Protein AF-A0A7K8EZR7-F1 (afdb_monomer_lite)

InterPro domains:
  IPR021018 Mediator complex, subunit Med29, metazoa [PF11568] (20-148)
  IPR021018 Mediator complex, subunit Med29, metazoa [PTHR28314] (5-149)

Radius of gyration: 29.27 Å; chains: 1; bounding box: 89×39×70 Å

Structure (mmCIF, N/CA/C/O backbone):
data_AF-A0A7K8EZR7-F1
#
_entry.id   AF-A0A7K8EZR7-F1
#
loop_
_atom_site.group_PDB
_atom_site.id
_atom_site.type_symbol
_atom_site.label_atom_id
_atom_site.label_alt_id
_atom_site.label_comp_id
_atom_site.label_asym_id
_atom_site.label_entity_id
_atom_site.label_seq_id
_atom_site.pdbx_PDB_ins_code
_atom_site.Cartn_x
_atom_site.Cartn_y
_atom_site.Cartn_z
_atom_site.occupancy
_atom_site.B_iso_or_equiv
_atom_site.auth_seq_id
_atom_site.auth_comp_id
_atom_site.auth_asym_id
_atom_site.auth_atom_id
_atom_site.pdbx_PDB_model_num
ATOM 1 N N . PRO A 1 1 ? 60.932 1.602 -8.109 1.00 48.06 1 PRO A N 1
ATOM 2 C CA . PRO A 1 1 ? 59.664 2.266 -7.728 1.00 48.06 1 PRO A CA 1
ATOM 3 C C . PRO A 1 1 ? 59.152 3.190 -8.845 1.00 48.06 1 PRO A C 1
ATOM 5 O O . PRO A 1 1 ? 59.898 4.035 -9.332 1.00 48.06 1 PRO A O 1
ATOM 8 N N . PRO A 1 2 ? 57.909 2.987 -9.289 1.00 40.62 2 PRO A N 1
ATOM 9 C CA . PRO A 1 2 ? 57.004 4.124 -9.449 1.00 40.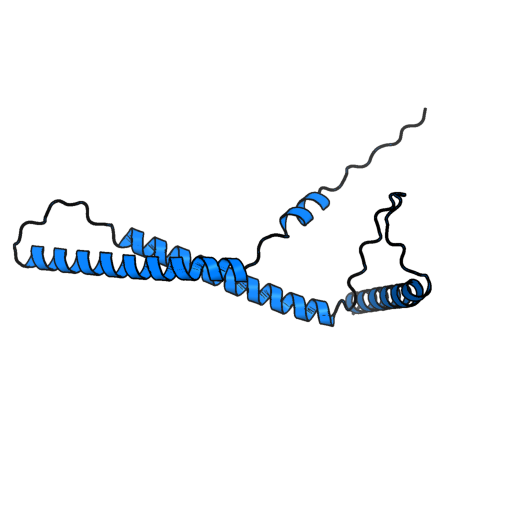62 2 PRO A CA 1
ATOM 10 C C . PRO A 1 2 ? 55.625 3.830 -8.839 1.00 40.62 2 PRO A C 1
ATOM 12 O O . PRO A 1 2 ? 55.168 2.689 -8.803 1.00 40.62 2 PRO A O 1
ATOM 15 N N . GLY A 1 3 ? 54.996 4.872 -8.298 1.00 40.47 3 GLY A N 1
ATOM 16 C CA . GLY A 1 3 ? 53.698 4.799 -7.639 1.00 40.47 3 GLY A CA 1
ATOM 17 C C . GLY A 1 3 ? 52.542 4.718 -8.632 1.00 40.47 3 GLY A C 1
ATOM 18 O O . GLY A 1 3 ? 52.493 5.471 -9.601 1.00 40.47 3 GLY A O 1
ATOM 19 N N . ALA A 1 4 ? 51.594 3.829 -8.345 1.00 41.22 4 ALA A N 1
ATOM 20 C CA . ALA A 1 4 ? 50.260 3.842 -8.923 1.00 41.22 4 ALA A CA 1
ATOM 21 C C . ALA A 1 4 ? 49.316 4.487 -7.901 1.00 41.22 4 ALA A C 1
ATOM 23 O O . ALA A 1 4 ? 49.011 3.899 -6.864 1.00 41.22 4 ALA A O 1
ATOM 24 N N . ALA A 1 5 ? 48.892 5.719 -8.176 1.00 37.50 5 ALA A N 1
ATOM 25 C CA . ALA A 1 5 ? 47.809 6.356 -7.444 1.00 37.50 5 ALA A CA 1
ATOM 26 C C . ALA A 1 5 ? 46.501 5.630 -7.797 1.00 37.50 5 ALA A C 1
ATOM 28 O O . ALA A 1 5 ? 45.999 5.742 -8.914 1.00 37.50 5 ALA A O 1
ATOM 29 N N . GLN A 1 6 ? 45.975 4.853 -6.849 1.00 39.09 6 GLN A N 1
ATOM 30 C CA . GLN A 1 6 ? 44.608 4.344 -6.888 1.00 39.09 6 GLN A CA 1
ATOM 31 C C . GLN A 1 6 ? 43.656 5.544 -6.797 1.00 39.09 6 GLN A C 1
ATOM 33 O O . GLN A 1 6 ? 43.573 6.203 -5.762 1.00 39.09 6 GLN A O 1
ATOM 38 N N . GLY A 1 7 ? 42.974 5.858 -7.899 1.00 36.34 7 GLY A N 1
ATOM 39 C CA . GLY A 1 7 ? 41.853 6.795 -7.885 1.00 36.34 7 GLY A CA 1
ATOM 40 C C . GLY A 1 7 ? 40.699 6.244 -7.033 1.00 36.34 7 GLY A C 1
ATOM 41 O O . GLY A 1 7 ? 40.551 5.023 -6.928 1.00 36.34 7 GLY A O 1
ATOM 42 N N . PRO A 1 8 ? 39.887 7.108 -6.402 1.00 39.94 8 PRO A N 1
ATOM 43 C CA . PRO A 1 8 ? 38.807 6.670 -5.529 1.00 39.94 8 PRO A CA 1
ATOM 44 C C . PRO A 1 8 ? 37.735 5.921 -6.331 1.00 39.94 8 PRO A C 1
ATOM 46 O O . PRO A 1 8 ? 37.244 6.408 -7.349 1.00 39.94 8 PRO A O 1
ATOM 49 N N . ALA A 1 9 ? 37.365 4.728 -5.859 1.00 40.38 9 ALA A N 1
ATOM 50 C CA . ALA A 1 9 ? 36.223 3.984 -6.371 1.00 40.38 9 ALA A CA 1
ATOM 51 C C . ALA A 1 9 ? 34.940 4.793 -6.116 1.00 40.38 9 ALA A C 1
ATOM 53 O O . ALA A 1 9 ? 34.632 5.132 -4.972 1.00 40.38 9 ALA A O 1
ATOM 54 N N . LEU A 1 10 ? 34.202 5.129 -7.178 1.00 38.25 10 LEU A N 1
ATOM 55 C CA . LEU A 1 10 ? 32.901 5.781 -7.047 1.00 38.25 10 LEU A CA 1
ATOM 56 C C . LEU A 1 10 ? 31.918 4.869 -6.276 1.00 38.25 10 LEU A C 1
ATOM 58 O O . LEU A 1 10 ? 31.822 3.682 -6.590 1.00 38.25 10 LEU A O 1
ATOM 62 N N . PRO A 1 11 ? 31.105 5.412 -5.349 1.00 43.44 11 PRO A N 1
ATOM 63 C CA . PRO A 1 11 ? 30.123 4.653 -4.565 1.00 43.44 11 PRO A CA 1
ATOM 64 C C . PRO A 1 11 ? 28.883 4.198 -5.364 1.00 43.44 11 PRO A C 1
ATOM 66 O O . PRO A 1 11 ? 27.964 3.609 -4.797 1.00 43.44 11 PRO A O 1
ATOM 69 N N . ALA A 1 12 ? 28.841 4.421 -6.684 1.00 42.94 12 ALA A N 1
ATOM 70 C CA . ALA A 1 12 ? 27.683 4.122 -7.533 1.00 42.94 12 ALA A CA 1
ATOM 71 C C . ALA A 1 12 ? 27.311 2.625 -7.582 1.00 42.94 12 ALA A C 1
ATOM 73 O O . ALA A 1 12 ? 26.176 2.277 -7.897 1.00 42.94 12 ALA A O 1
ATOM 74 N N . GLN A 1 13 ? 28.242 1.732 -7.241 1.00 42.09 13 GLN A N 1
ATOM 75 C CA . GLN A 1 13 ? 28.021 0.287 -7.310 1.00 42.09 13 GLN A CA 1
ATOM 76 C C . GLN A 1 13 ? 27.288 -0.289 -6.087 1.00 42.09 13 GLN A C 1
ATOM 78 O O . GLN A 1 13 ? 26.708 -1.366 -6.188 1.00 42.09 13 GLN A O 1
ATOM 83 N N . ALA A 1 14 ? 27.245 0.438 -4.963 1.00 38.59 14 ALA A N 1
ATOM 84 C CA . ALA A 1 14 ? 26.489 0.021 -3.779 1.00 38.59 14 ALA A CA 1
ATOM 85 C C . ALA A 1 14 ? 24.985 0.344 -3.891 1.00 38.59 14 ALA A C 1
ATOM 87 O O . ALA A 1 14 ? 24.161 -0.387 -3.350 1.00 38.59 14 ALA A O 1
ATOM 88 N N . ALA A 1 15 ? 24.614 1.391 -4.638 1.00 40.56 15 ALA A N 1
ATOM 89 C CA . ALA A 1 15 ? 23.215 1.801 -4.795 1.00 40.56 15 ALA A CA 1
ATOM 90 C C . ALA A 1 15 ? 22.404 0.866 -5.714 1.00 40.56 15 ALA A C 1
ATOM 92 O O . ALA A 1 15 ? 21.207 0.687 -5.512 1.00 40.56 15 ALA A O 1
ATOM 93 N N . ALA A 1 16 ? 23.047 0.220 -6.694 1.00 44.22 16 ALA A N 1
ATOM 94 C CA . ALA A 1 16 ? 22.358 -0.670 -7.631 1.00 44.22 16 ALA A CA 1
ATOM 95 C C . ALA A 1 16 ? 21.918 -2.006 -6.996 1.00 44.22 16 ALA A C 1
ATOM 97 O O . ALA A 1 16 ? 20.945 -2.602 -7.445 1.00 44.22 16 ALA A O 1
ATOM 98 N N . ALA A 1 17 ? 22.594 -2.464 -5.935 1.00 42.06 17 ALA A N 1
ATOM 99 C CA . ALA A 1 17 ? 22.289 -3.741 -5.282 1.00 42.06 17 ALA A CA 1
ATOM 100 C C . ALA A 1 17 ? 21.087 -3.677 -4.318 1.00 42.06 17 ALA A C 1
ATOM 102 O O . ALA A 1 17 ? 20.502 -4.708 -4.006 1.00 42.06 17 ALA A O 1
ATOM 103 N N . GLN A 1 18 ? 20.692 -2.483 -3.858 1.00 41.41 18 GLN A N 1
ATOM 104 C CA . GLN A 1 18 ? 19.521 -2.300 -2.986 1.00 41.41 18 GLN A CA 1
ATOM 105 C C . GLN A 1 18 ? 18.201 -2.110 -3.750 1.00 41.41 18 GLN A C 1
ATOM 107 O O . GLN A 1 18 ? 17.136 -2.192 -3.145 1.00 41.41 18 GLN A O 1
ATOM 112 N N . ALA A 1 19 ? 18.246 -1.883 -5.065 1.00 48.59 19 ALA A N 1
ATOM 113 C CA . ALA A 1 19 ? 17.063 -1.584 -5.871 1.00 48.59 19 ALA A CA 1
ATOM 114 C C . ALA A 1 19 ? 16.289 -2.828 -6.360 1.00 48.59 19 ALA A C 1
ATOM 116 O O . ALA A 1 19 ? 15.306 -2.675 -7.078 1.00 48.59 19 ALA A O 1
ATOM 117 N N . GLN A 1 20 ? 16.714 -4.050 -6.010 1.00 48.59 20 GLN A N 1
ATOM 118 C CA . GLN A 1 20 ? 16.240 -5.275 -6.672 1.00 48.59 20 GLN A CA 1
ATOM 119 C C . GLN A 1 20 ? 15.199 -6.133 -5.928 1.00 48.59 20 GLN A C 1
ATOM 121 O O . GLN A 1 20 ? 14.859 -7.190 -6.445 1.00 48.59 20 GLN A O 1
ATOM 126 N N . ASP A 1 21 ? 14.628 -5.703 -4.796 1.00 62.69 21 ASP A N 1
ATOM 127 C CA . ASP A 1 21 ? 13.705 -6.573 -4.026 1.00 62.69 21 ASP A CA 1
ATOM 128 C C . ASP A 1 21 ? 12.365 -5.932 -3.613 1.00 62.69 21 ASP A C 1
ATOM 130 O O . ASP A 1 21 ? 11.591 -6.510 -2.853 1.00 62.69 21 ASP A O 1
ATOM 134 N N . PHE A 1 22 ? 12.049 -4.724 -4.092 1.00 79.88 22 PHE A N 1
ATOM 135 C CA . PHE A 1 22 ? 10.749 -4.109 -3.809 1.00 79.88 22 PHE A CA 1
ATOM 136 C C . PHE A 1 22 ? 9.792 -4.286 -4.991 1.00 79.88 22 PHE A C 1
ATOM 138 O O . PHE A 1 22 ? 9.790 -3.476 -5.914 1.00 79.88 22 PHE A O 1
ATOM 145 N N . ASP A 1 23 ? 8.960 -5.331 -4.951 1.00 91.44 23 ASP A N 1
ATOM 146 C CA . ASP A 1 23 ? 7.825 -5.477 -5.870 1.00 91.44 23 ASP A CA 1
ATOM 147 C C . ASP A 1 23 ? 6.571 -4.790 -5.281 1.00 91.44 23 ASP A C 1
ATOM 149 O O . ASP A 1 23 ? 5.947 -5.322 -4.347 1.00 91.44 23 ASP A O 1
ATOM 153 N N . PRO A 1 24 ? 6.156 -3.622 -5.815 1.00 92.88 24 PRO A N 1
ATOM 154 C CA . PRO A 1 24 ? 4.983 -2.907 -5.320 1.00 92.88 24 PRO A CA 1
ATOM 155 C C . PRO A 1 24 ? 3.681 -3.710 -5.466 1.00 92.88 24 PRO A C 1
ATOM 157 O O . PRO A 1 24 ? 2.775 -3.563 -4.641 1.00 92.88 24 PRO A O 1
ATOM 160 N N . VAL A 1 25 ? 3.573 -4.596 -6.464 1.00 95.25 25 VAL A N 1
ATOM 161 C CA . VAL A 1 25 ? 2.372 -5.418 -6.683 1.00 95.25 25 VAL A CA 1
ATOM 162 C C . VAL A 1 25 ? 2.273 -6.507 -5.620 1.00 95.25 25 VAL A C 1
ATOM 164 O O . VAL A 1 25 ? 1.201 -6.719 -5.040 1.00 95.25 25 VAL A O 1
ATOM 167 N N . GLN A 1 26 ? 3.382 -7.183 -5.316 1.00 95.31 26 GLN A N 1
ATOM 168 C CA . GLN A 1 26 ? 3.437 -8.151 -4.220 1.00 95.31 26 GLN A CA 1
ATOM 169 C C . GLN A 1 26 ? 3.149 -7.478 -2.871 1.00 95.31 26 GLN A C 1
ATOM 171 O O . GLN A 1 26 ? 2.355 -8.001 -2.080 1.00 95.31 26 GLN A O 1
ATOM 176 N N . ARG A 1 27 ? 3.736 -6.299 -2.627 1.00 95.62 27 ARG A N 1
ATOM 177 C CA . ARG A 1 27 ? 3.501 -5.498 -1.418 1.00 95.62 27 ARG A CA 1
ATOM 178 C C . ARG A 1 27 ? 2.018 -5.156 -1.253 1.00 95.62 27 ARG A C 1
ATOM 180 O O . ARG A 1 27 ? 1.454 -5.414 -0.192 1.00 95.62 27 ARG A O 1
ATOM 187 N N . PHE A 1 28 ? 1.367 -4.665 -2.309 1.00 96.75 28 PHE A N 1
ATOM 188 C CA . PHE A 1 28 ? -0.071 -4.377 -2.323 1.00 96.75 28 PHE A CA 1
ATOM 189 C C . PHE A 1 28 ? -0.917 -5.608 -1.958 1.00 96.75 28 PHE A C 1
ATOM 191 O O . PHE A 1 28 ? -1.798 -5.531 -1.099 1.00 96.75 28 PHE A O 1
ATOM 198 N N . ARG A 1 29 ? -0.618 -6.773 -2.553 1.00 96.31 29 ARG A N 1
ATOM 199 C CA . ARG A 1 29 ? -1.338 -8.029 -2.266 1.00 96.31 29 ARG A CA 1
ATOM 200 C C . ARG A 1 29 ? -1.226 -8.455 -0.802 1.00 96.31 29 ARG A C 1
ATOM 202 O O . ARG A 1 29 ? -2.194 -8.979 -0.257 1.00 96.31 29 ARG A O 1
ATOM 209 N N . LEU A 1 30 ? -0.078 -8.219 -0.166 1.00 96.50 30 LEU A N 1
ATOM 210 C CA . LEU A 1 30 ? 0.140 -8.524 1.252 1.00 96.50 30 LEU A CA 1
ATOM 211 C C . LEU A 1 30 ? -0.613 -7.568 2.192 1.00 96.50 30 LEU A C 1
ATOM 213 O O . LEU A 1 30 ? -0.994 -7.961 3.297 1.00 96.50 30 LEU A O 1
ATOM 217 N N . LEU A 1 31 ? -0.820 -6.318 1.774 1.00 97.06 31 LEU A N 1
ATOM 218 C CA . LEU A 1 31 ? -1.506 -5.304 2.578 1.00 97.06 31 LEU A CA 1
ATOM 219 C C . LEU A 1 31 ? -3.036 -5.404 2.484 1.00 97.06 31 LEU A C 1
ATOM 221 O O . LEU A 1 31 ? -3.726 -5.021 3.425 1.00 97.06 31 LEU A O 1
ATOM 225 N N . LEU A 1 32 ? -3.585 -5.973 1.404 1.00 96.44 32 LEU A N 1
ATOM 226 C CA . LEU A 1 32 ? -5.036 -6.116 1.207 1.00 96.44 32 LEU A CA 1
ATOM 227 C C . LEU A 1 32 ? -5.769 -6.808 2.378 1.00 96.44 32 LEU A C 1
ATOM 229 O O . LEU A 1 32 ? -6.791 -6.288 2.835 1.00 96.44 32 LEU A O 1
ATOM 233 N N . PRO A 1 33 ? -5.285 -7.957 2.899 1.00 98.00 33 PRO A N 1
ATOM 234 C CA . PRO A 1 33 ? -5.904 -8.602 4.054 1.00 98.00 33 PRO A CA 1
ATOM 235 C C . PRO A 1 33 ? -5.851 -7.733 5.315 1.00 98.00 33 PRO A C 1
ATOM 237 O O . PRO A 1 33 ? -6.843 -7.666 6.038 1.00 98.00 33 PRO A O 1
ATOM 240 N N . GLN A 1 34 ? -4.733 -7.032 5.539 1.00 97.81 34 GLN A N 1
ATOM 241 C CA . GLN A 1 34 ? -4.537 -6.150 6.695 1.00 97.81 34 GLN A CA 1
ATOM 242 C C . GLN A 1 34 ? -5.485 -4.952 6.646 1.00 97.81 34 GLN A C 1
ATOM 244 O O . GLN A 1 34 ? -6.089 -4.609 7.657 1.00 97.81 34 GLN A O 1
ATOM 249 N N . LEU A 1 35 ? -5.696 -4.364 5.464 1.00 98.38 35 LEU A N 1
ATOM 250 C CA . LEU A 1 35 ? -6.672 -3.291 5.275 1.00 98.38 35 LEU A CA 1
ATOM 251 C C . LEU A 1 35 ? -8.089 -3.753 5.633 1.00 98.38 35 LEU A C 1
ATOM 253 O O . LEU A 1 35 ? -8.818 -3.051 6.333 1.00 98.38 35 LEU A O 1
ATOM 257 N N . LYS A 1 36 ? -8.475 -4.955 5.185 1.00 98.06 36 LYS A N 1
ATOM 258 C CA . LYS A 1 36 ? -9.790 -5.533 5.495 1.00 98.06 36 LYS A CA 1
ATOM 259 C C . LYS A 1 36 ? -9.970 -5.748 7.002 1.00 98.06 36 LYS A C 1
ATOM 261 O O . LYS A 1 36 ? -11.039 -5.465 7.538 1.00 98.06 36 LYS A O 1
ATOM 266 N N . GLU A 1 37 ? -8.942 -6.260 7.672 1.00 98.19 37 GLU A N 1
ATOM 267 C CA . GLU A 1 37 ? -8.951 -6.488 9.121 1.00 98.19 37 GLU A CA 1
ATOM 268 C C . GLU A 1 37 ? -8.985 -5.175 9.913 1.00 98.19 37 GLU A C 1
ATOM 270 O O . GLU A 1 37 ? -9.774 -5.037 10.851 1.00 98.19 37 GLU A O 1
ATOM 275 N N . SER A 1 38 ? -8.201 -4.182 9.490 1.00 98.12 38 SER A N 1
ATOM 276 C CA . SER A 1 38 ? -8.197 -2.840 10.073 1.00 98.12 38 SER A CA 1
ATOM 277 C C . SER A 1 38 ? -9.569 -2.174 9.948 1.00 98.12 38 SER A C 1
ATOM 279 O O . SER A 1 38 ? -10.116 -1.704 10.944 1.00 98.12 38 SER A O 1
ATOM 281 N N . LEU A 1 39 ? -10.215 -2.254 8.776 1.00 98.38 39 LEU A N 1
ATOM 282 C CA . LEU A 1 39 ? -11.579 -1.750 8.589 1.00 98.38 39 LEU A CA 1
ATOM 283 C C . LEU A 1 39 ? -12.590 -2.460 9.499 1.00 98.38 39 LEU A C 1
ATOM 285 O O . LEU A 1 39 ? -13.436 -1.812 10.115 1.00 98.38 39 LEU A O 1
ATOM 289 N N . GLN A 1 40 ? -12.512 -3.790 9.617 1.00 98.00 40 GLN A N 1
ATOM 290 C CA . GLN A 1 40 ? -13.380 -4.537 10.532 1.00 98.00 40 GLN A CA 1
ATOM 291 C C . GLN A 1 40 ? -13.177 -4.086 11.986 1.00 98.00 40 GLN A C 1
ATOM 293 O O . GLN A 1 40 ? -14.152 -3.895 12.718 1.00 98.00 40 GLN A O 1
ATOM 298 N N . THR A 1 41 ? -11.924 -3.893 12.394 1.00 96.75 41 THR A N 1
ATOM 299 C CA . THR A 1 41 ? -11.562 -3.414 13.732 1.00 96.75 41 THR A CA 1
ATOM 300 C C . THR A 1 41 ? -12.101 -2.010 13.976 1.00 96.75 41 THR A C 1
ATOM 302 O O . THR A 1 41 ? -12.765 -1.789 14.989 1.00 96.75 41 THR A O 1
ATOM 305 N N . LEU A 1 42 ? -11.920 -1.093 13.024 1.00 97.75 42 LEU A N 1
ATOM 306 C CA . LEU A 1 42 ? -12.447 0.269 13.077 1.00 97.75 42 LEU A CA 1
ATOM 307 C C . LEU A 1 42 ? -13.966 0.279 13.283 1.00 97.75 42 LEU A C 1
ATOM 309 O O . LEU A 1 42 ? -14.464 0.943 14.192 1.00 97.75 42 LEU A O 1
ATOM 313 N N . MET A 1 43 ? -14.705 -0.510 12.498 1.00 98.00 43 MET A N 1
ATOM 314 C CA . MET A 1 43 ? -16.166 -0.598 12.612 1.00 98.00 43 MET A CA 1
ATOM 315 C C . MET A 1 43 ? -16.603 -1.189 13.956 1.00 98.00 43 MET A C 1
ATOM 317 O O . MET A 1 43 ? -17.572 -0.721 14.557 1.00 98.00 43 MET A O 1
ATOM 321 N N . LYS A 1 44 ? -15.874 -2.186 14.471 1.00 96.50 44 LYS A N 1
ATOM 322 C CA . LYS A 1 44 ? -16.137 -2.772 15.791 1.00 96.50 44 LYS A CA 1
ATOM 323 C C . LYS A 1 44 ? -15.920 -1.752 16.909 1.00 96.50 44 LYS A C 1
ATOM 325 O O . LYS A 1 44 ? -16.771 -1.637 17.790 1.00 96.50 44 LYS A O 1
ATOM 330 N N . VAL A 1 45 ? -14.816 -1.006 16.871 1.00 94.88 45 VAL A N 1
ATOM 331 C CA . VAL A 1 45 ? -14.507 0.037 17.860 1.00 94.88 45 VAL A CA 1
ATOM 332 C C . VAL A 1 45 ? -15.540 1.162 17.790 1.00 94.88 45 VAL A C 1
ATOM 334 O O . VAL A 1 45 ? -16.049 1.579 18.830 1.00 94.88 45 VAL A O 1
ATOM 337 N N . ALA A 1 46 ? -15.922 1.602 16.589 1.00 95.50 46 ALA A N 1
ATOM 338 C CA . ALA A 1 46 ? -16.969 2.605 16.393 1.00 95.50 46 ALA A CA 1
ATOM 339 C C . ALA A 1 46 ? -18.313 2.163 16.994 1.00 95.50 46 ALA A C 1
ATOM 341 O O . ALA A 1 46 ? -18.938 2.912 17.743 1.00 95.50 46 ALA A O 1
ATOM 342 N N . ALA A 1 47 ? -18.731 0.922 16.724 1.00 95.25 47 ALA A N 1
ATOM 343 C CA . ALA A 1 47 ? -19.968 0.366 17.265 1.00 95.25 47 ALA A CA 1
ATOM 344 C C . ALA A 1 47 ? -19.938 0.274 18.799 1.00 95.25 47 ALA A C 1
ATOM 346 O O . ALA A 1 47 ? -20.917 0.623 19.454 1.00 95.25 47 ALA A O 1
ATOM 347 N N . GLN A 1 48 ? -18.812 -0.149 19.382 1.00 92.31 48 GLN A N 1
ATOM 348 C CA . GLN A 1 48 ? -18.642 -0.198 20.838 1.00 92.31 48 GLN A CA 1
ATOM 349 C C . GLN A 1 48 ? -18.716 1.195 21.474 1.00 92.31 48 GLN A C 1
ATOM 351 O O . GLN A 1 48 ? -19.409 1.359 22.475 1.00 92.31 48 GLN A O 1
ATOM 356 N N . ASN A 1 49 ? -18.067 2.195 20.866 1.00 90.69 49 ASN A N 1
ATOM 357 C CA . ASN A 1 49 ? -18.148 3.591 21.306 1.00 90.69 49 ASN A CA 1
ATOM 358 C C . ASN A 1 49 ? -19.595 4.101 21.262 1.00 90.69 49 ASN A C 1
ATOM 360 O O . ASN A 1 49 ? -20.061 4.714 22.217 1.00 90.69 49 ASN A O 1
ATOM 364 N N . LEU A 1 50 ? -20.331 3.809 20.184 1.00 92.62 50 LEU A N 1
ATOM 365 C CA . LEU A 1 50 ? -21.724 4.235 20.040 1.00 92.62 50 LEU A CA 1
ATOM 366 C C . LEU A 1 50 ? -22.635 3.607 21.103 1.00 92.62 50 LEU A C 1
ATOM 368 O O . LEU A 1 50 ? -23.427 4.310 21.727 1.00 92.62 50 LEU A O 1
ATOM 372 N N . VAL A 1 51 ? -22.513 2.296 21.329 1.00 91.44 51 VAL A N 1
ATOM 373 C CA . VAL A 1 51 ? -23.288 1.583 22.358 1.00 91.44 51 VAL A CA 1
ATOM 374 C C . VAL A 1 51 ? -22.955 2.113 23.749 1.00 91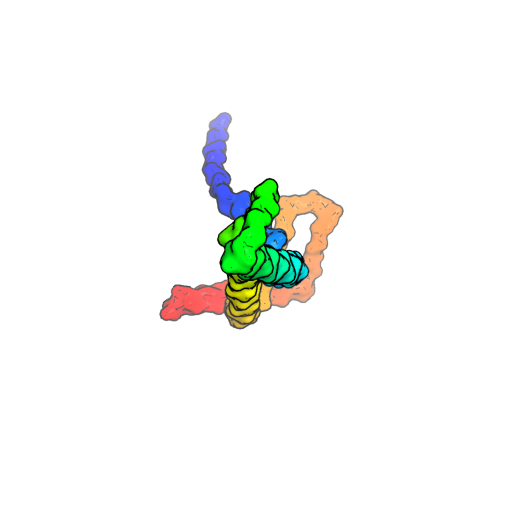.44 51 VAL A C 1
ATOM 376 O O . VAL A 1 51 ? -23.860 2.327 24.554 1.00 91.44 51 VAL A O 1
ATOM 379 N N . GLN A 1 52 ? -21.675 2.368 24.028 1.00 87.94 52 GLN A N 1
ATOM 380 C CA . GLN A 1 52 ? -21.261 2.941 25.303 1.00 87.94 52 GLN A CA 1
ATOM 381 C C . GLN A 1 52 ? -21.851 4.341 25.498 1.00 87.94 52 GLN A C 1
ATOM 383 O O . GLN A 1 52 ? -22.480 4.577 26.527 1.00 87.94 52 GLN A O 1
ATOM 388 N N . ASN A 1 53 ? -21.725 5.233 24.514 1.00 88.75 53 ASN A N 1
ATOM 389 C CA . ASN A 1 53 ? -22.297 6.578 24.591 1.00 88.75 53 ASN A CA 1
ATOM 390 C C . ASN A 1 53 ? -23.814 6.520 24.811 1.00 88.75 53 ASN A C 1
ATOM 392 O O . ASN A 1 53 ? -24.323 7.142 25.736 1.00 88.75 53 ASN A O 1
ATOM 396 N N . SER A 1 54 ? -24.517 5.660 24.068 1.00 91.06 54 SER A N 1
ATOM 397 C CA . SER A 1 54 ? -25.955 5.449 24.255 1.00 91.06 54 SER A CA 1
ATOM 398 C C . SER A 1 54 ? -26.310 4.932 25.656 1.00 91.06 54 SER A C 1
ATOM 400 O O . SER A 1 54 ? -27.329 5.338 26.207 1.00 91.06 54 SER A O 1
ATOM 402 N N . SER A 1 55 ? -25.494 4.055 26.255 1.00 89.38 55 SER A N 1
ATOM 403 C CA . SER A 1 55 ? -25.725 3.562 27.622 1.00 89.38 55 SER A CA 1
ATOM 404 C C . SER A 1 55 ? -25.544 4.656 28.680 1.00 89.38 55 SER A C 1
ATOM 406 O O . SER A 1 55 ? -26.317 4.721 29.639 1.00 89.38 55 SER A O 1
ATOM 408 N N . ILE A 1 56 ? -24.565 5.544 28.472 1.00 88.56 56 ILE A N 1
ATOM 409 C CA . ILE A 1 56 ? -24.298 6.702 29.333 1.00 88.56 56 ILE A CA 1
ATOM 410 C C . ILE A 1 56 ? -25.468 7.682 29.258 1.00 88.56 56 ILE A C 1
ATOM 412 O O . ILE A 1 56 ? -25.963 8.112 30.299 1.00 88.56 56 ILE A O 1
ATOM 416 N N . ASP A 1 57 ? -25.950 7.976 28.048 1.00 90.12 57 ASP A N 1
ATOM 417 C CA . ASP A 1 57 ? -27.104 8.853 27.824 1.00 90.12 57 ASP A CA 1
ATOM 418 C C . ASP A 1 57 ? -28.374 8.304 28.497 1.00 90.12 57 ASP A C 1
ATOM 420 O O . ASP A 1 57 ? -29.204 9.061 29.001 1.00 90.12 57 ASP A O 1
ATOM 424 N N . ASN A 1 58 ? -28.493 6.976 28.594 1.00 92.00 58 ASN A N 1
ATOM 425 C CA . ASN A 1 58 ? -29.564 6.291 29.320 1.00 92.00 58 ASN A CA 1
ATOM 426 C C . ASN A 1 58 ? -29.365 6.242 30.851 1.00 92.00 58 ASN A C 1
ATOM 428 O O . ASN A 1 58 ? -30.133 5.579 31.553 1.00 92.00 58 ASN A O 1
ATOM 432 N N . GLY A 1 59 ? -28.339 6.907 31.388 1.00 87.50 59 GLY A N 1
ATOM 433 C CA . GLY A 1 59 ? -28.049 6.970 32.822 1.00 87.50 59 GLY A CA 1
ATOM 434 C C . GLY A 1 59 ? -27.421 5.699 33.403 1.00 87.50 59 GLY A C 1
ATOM 435 O O . GLY A 1 59 ? -27.358 5.556 34.628 1.00 87.50 59 GLY A O 1
ATOM 436 N N . GLN A 1 60 ? -26.951 4.765 32.566 1.00 84.38 60 GLN A N 1
ATOM 437 C CA . GLN A 1 60 ? -26.167 3.626 33.046 1.00 84.38 60 GLN A CA 1
ATOM 438 C C . GLN A 1 60 ? -24.753 4.102 33.405 1.00 84.38 60 GLN A C 1
ATOM 440 O O . GLN A 1 60 ? -24.141 4.892 32.689 1.00 84.38 60 GLN A O 1
ATOM 445 N N . LYS A 1 61 ? -24.205 3.622 34.529 1.00 75.88 61 LYS A N 1
ATOM 446 C CA . LYS A 1 61 ? -22.804 3.896 34.875 1.00 75.88 61 LYS A CA 1
ATOM 447 C C . LYS A 1 61 ? -21.902 3.275 33.809 1.00 75.88 61 LYS A C 1
ATOM 449 O O . LYS A 1 61 ? -21.989 2.068 33.586 1.00 75.88 61 LYS A O 1
ATOM 454 N N . SER A 1 62 ? -21.024 4.082 33.209 1.00 67.00 62 SER A N 1
ATOM 455 C CA . SER A 1 62 ? -19.941 3.589 32.353 1.00 67.00 62 SER A CA 1
ATOM 456 C C . SER A 1 62 ? -19.216 2.441 33.042 1.00 67.00 62 SER A C 1
ATOM 458 O O . SER A 1 62 ? -18.754 2.589 34.176 1.00 67.00 62 SER A O 1
ATOM 460 N N . ALA A 1 63 ? -19.094 1.306 32.356 1.00 61.84 63 ALA A N 1
ATOM 461 C CA . ALA A 1 63 ? -18.110 0.312 32.739 1.00 61.84 63 ALA A CA 1
ATOM 462 C C . ALA A 1 63 ? -16.729 0.954 32.542 1.00 61.84 63 ALA A C 1
ATOM 464 O O . ALA A 1 63 ? -16.392 1.352 31.428 1.00 61.84 63 ALA A O 1
ATOM 465 N N . ASP A 1 64 ? -15.973 1.103 33.630 1.00 54.38 64 ASP A N 1
ATOM 466 C CA . ASP A 1 64 ? -14.613 1.657 33.686 1.00 54.38 64 ASP A CA 1
ATOM 467 C C . ASP A 1 64 ? -13.617 0.690 33.015 1.00 54.38 64 ASP A C 1
ATOM 469 O O . ASP A 1 64 ? -12.762 0.071 33.637 1.00 54.38 64 ASP A O 1
ATOM 473 N N . GLY A 1 65 ? -13.812 0.435 31.726 1.00 59.84 65 GLY A N 1
ATOM 474 C CA . GLY A 1 65 ? -12.868 -0.266 30.875 1.00 59.84 65 GLY A CA 1
ATOM 475 C C . GLY A 1 65 ? -12.274 0.749 29.919 1.00 59.84 65 GLY A C 1
ATOM 476 O O . GLY A 1 65 ? -13.019 1.476 29.264 1.00 59.84 65 GLY A O 1
ATOM 477 N N . ALA A 1 66 ? -10.945 0.809 29.826 1.00 61.22 66 ALA A N 1
ATOM 478 C CA . ALA A 1 66 ? -10.271 1.624 28.823 1.00 61.22 66 ALA A CA 1
ATOM 479 C C . ALA A 1 66 ? -10.703 1.155 27.425 1.00 61.22 66 ALA A C 1
ATOM 481 O O . ALA A 1 66 ? -10.202 0.155 26.906 1.00 61.22 66 ALA A O 1
ATOM 482 N N . LEU A 1 67 ? -11.682 1.845 26.841 1.00 68.81 67 LEU A N 1
ATOM 483 C CA . LEU A 1 67 ? -12.178 1.517 25.519 1.00 68.81 67 LEU A CA 1
ATOM 484 C C . LEU A 1 67 ? -11.053 1.740 24.503 1.00 68.81 67 LEU A C 1
ATOM 486 O O . LEU A 1 67 ? -10.277 2.695 24.608 1.00 68.81 67 LEU A O 1
ATOM 490 N N . GLN A 1 68 ? -10.953 0.847 23.518 1.00 70.81 68 GLN A N 1
ATOM 491 C CA . GLN A 1 68 ? -10.058 1.053 22.383 1.00 70.81 68 GLN A CA 1
ATOM 492 C C . GLN A 1 68 ? -10.362 2.421 21.762 1.00 70.81 68 GLN A C 1
ATOM 494 O O . GLN A 1 68 ? -11.514 2.739 21.456 1.00 70.81 68 GLN A O 1
ATOM 499 N N . ARG A 1 69 ? -9.322 3.248 21.625 1.00 85.31 69 ARG A N 1
ATOM 500 C CA . ARG A 1 69 ? -9.459 4.598 21.083 1.00 85.31 69 ARG A CA 1
ATOM 501 C C . ARG A 1 69 ? -9.802 4.503 19.605 1.00 85.31 69 ARG A C 1
ATOM 503 O O . ARG A 1 69 ? -8.991 4.004 18.829 1.00 85.31 69 ARG A O 1
ATOM 510 N N . PHE A 1 70 ? -10.971 5.019 19.237 1.00 92.38 70 PHE A N 1
ATOM 511 C CA . PHE A 1 70 ? -11.416 5.090 17.847 1.00 92.38 70 PHE A CA 1
ATOM 512 C C . PHE A 1 70 ? -10.362 5.751 16.950 1.00 92.38 70 PHE A C 1
ATOM 514 O O . PHE A 1 70 ? -10.032 5.196 15.903 1.00 92.38 70 PHE A O 1
ATOM 521 N N . ASP A 1 71 ? -9.757 6.848 17.422 1.00 94.50 71 ASP A N 1
ATOM 522 C CA . ASP A 1 71 ? -8.717 7.591 16.699 1.00 94.50 71 ASP A CA 1
ATOM 523 C C . ASP A 1 71 ? -7.539 6.707 16.287 1.00 94.50 71 ASP A C 1
ATOM 525 O O . ASP A 1 71 ? -7.047 6.816 15.171 1.00 94.50 71 ASP A O 1
ATOM 529 N N . LYS A 1 72 ? -7.122 5.780 17.160 1.00 94.69 72 LYS A N 1
ATOM 530 C CA . LYS A 1 72 ? -6.006 4.875 16.874 1.00 94.69 72 LYS A CA 1
ATOM 531 C C . LYS A 1 72 ? -6.359 3.900 15.750 1.00 94.69 72 LYS A C 1
ATOM 533 O O . LYS A 1 72 ? -5.604 3.759 14.798 1.00 94.69 72 LYS A O 1
ATOM 538 N N . SER A 1 73 ? -7.514 3.243 15.847 1.00 95.75 73 SER A N 1
ATOM 539 C CA . SER A 1 73 ? -7.986 2.331 14.796 1.00 95.75 73 SER A CA 1
ATOM 540 C C . SER A 1 73 ? -8.238 3.049 13.465 1.00 95.75 73 SER A C 1
ATOM 542 O O . SER A 1 73 ? -8.073 2.456 12.402 1.00 95.75 73 SER A O 1
ATOM 544 N N . LEU A 1 74 ? -8.624 4.327 13.511 1.00 97.44 74 LEU A N 1
ATOM 545 C CA . LEU A 1 74 ? -8.818 5.154 12.325 1.00 97.44 74 LEU A CA 1
ATOM 546 C C . LEU A 1 74 ? -7.476 5.523 11.682 1.00 97.44 74 LEU A C 1
ATOM 548 O O . LEU A 1 74 ? -7.330 5.389 10.470 1.00 97.44 74 LEU A O 1
ATOM 552 N N . GLU A 1 75 ? -6.492 5.931 12.482 1.00 97.69 75 GLU A N 1
ATOM 553 C CA . GLU A 1 75 ? -5.130 6.219 12.021 1.00 97.69 75 GLU A CA 1
ATOM 554 C C . GLU A 1 75 ? -4.483 4.987 11.371 1.00 97.69 75 GLU A C 1
ATOM 556 O O . GLU A 1 75 ? -3.947 5.084 10.269 1.00 97.69 75 GLU A O 1
ATOM 561 N N . GLU A 1 76 ? -4.604 3.807 11.989 1.00 97.12 76 GLU A N 1
ATOM 562 C CA . GLU A 1 76 ? -4.097 2.546 11.428 1.00 97.12 76 GLU A CA 1
ATOM 563 C C . GLU A 1 76 ? -4.753 2.194 10.081 1.00 97.12 76 GLU A C 1
ATOM 565 O O . GLU A 1 76 ? -4.082 1.702 9.171 1.00 97.12 76 GLU A O 1
ATOM 570 N N . PHE A 1 77 ? -6.055 2.459 9.919 1.00 98.38 77 PHE A N 1
ATOM 571 C CA . PHE A 1 77 ? -6.751 2.273 8.643 1.00 98.38 77 PHE A CA 1
ATOM 572 C C . PHE A 1 77 ? -6.222 3.220 7.558 1.00 98.38 77 PHE A C 1
ATOM 574 O O . PHE A 1 77 ? -5.916 2.771 6.451 1.00 98.38 77 PHE A O 1
ATOM 581 N N . TYR A 1 78 ? -6.067 4.510 7.871 1.00 98.50 78 TYR A N 1
ATOM 582 C CA . TYR A 1 78 ? -5.542 5.488 6.914 1.00 98.50 78 TYR A CA 1
ATOM 583 C C . TYR A 1 78 ? -4.085 5.214 6.536 1.00 98.50 78 TYR A C 1
ATOM 585 O O . TYR A 1 78 ? -3.759 5.243 5.352 1.00 98.50 78 TYR A O 1
ATOM 593 N N . ALA A 1 79 ? -3.236 4.838 7.494 1.00 98.44 79 ALA A N 1
ATOM 594 C CA . ALA A 1 79 ? -1.846 4.481 7.217 1.00 98.44 79 ALA A CA 1
ATOM 595 C C . ALA A 1 79 ? -1.730 3.313 6.219 1.00 98.44 79 ALA A C 1
ATOM 597 O O . ALA A 1 79 ? -0.856 3.312 5.347 1.00 98.44 79 ALA A O 1
ATOM 598 N N . LEU A 1 80 ? -2.628 2.323 6.310 1.00 98.25 80 LEU A N 1
ATOM 599 C CA . LEU A 1 80 ? -2.698 1.237 5.331 1.00 98.25 80 LEU A CA 1
ATOM 600 C C . LEU A 1 80 ? -3.155 1.749 3.961 1.00 98.25 80 LEU A C 1
ATOM 602 O O . LEU A 1 80 ? -2.525 1.403 2.962 1.00 98.25 80 LEU A O 1
ATOM 606 N N . CYS A 1 81 ? -4.198 2.583 3.895 1.00 98.38 81 CYS A N 1
ATOM 607 C CA . CYS A 1 81 ? -4.651 3.203 2.644 1.00 98.38 81 CYS A CA 1
ATOM 608 C C . CYS A 1 81 ? -3.520 3.955 1.930 1.00 98.38 81 CYS A C 1
ATOM 610 O O . CYS A 1 81 ? -3.290 3.707 0.745 1.00 98.38 81 CYS A O 1
ATOM 612 N N . ASP A 1 82 ? -2.771 4.788 2.655 1.00 98.44 82 ASP A N 1
ATOM 613 C CA . ASP A 1 82 ? -1.642 5.551 2.112 1.00 98.44 82 ASP A CA 1
ATOM 614 C C . ASP A 1 82 ? -0.562 4.623 1.542 1.00 98.44 82 ASP A C 1
ATOM 616 O O . ASP A 1 82 ? -0.020 4.844 0.454 1.00 98.44 82 ASP A O 1
ATOM 620 N N . GLN A 1 83 ? -0.266 3.531 2.252 1.00 97.50 83 GLN A N 1
ATOM 621 C CA . GLN A 1 83 ? 0.722 2.559 1.800 1.00 97.50 83 GLN A CA 1
ATOM 622 C C . GLN A 1 83 ? 0.262 1.799 0.549 1.00 97.50 83 GLN A C 1
ATOM 624 O O . GLN A 1 83 ? 1.076 1.563 -0.349 1.00 97.50 83 GLN A O 1
ATOM 629 N N . LEU A 1 84 ? -1.020 1.423 0.464 1.00 97.69 84 LEU A N 1
ATOM 630 C CA . LEU A 1 84 ? -1.587 0.819 -0.747 1.00 97.69 84 LEU A CA 1
ATOM 631 C C . LEU A 1 84 ? -1.528 1.797 -1.921 1.00 97.69 84 LEU A C 1
ATOM 633 O O . LEU A 1 84 ? -1.135 1.395 -3.016 1.00 97.69 84 LEU A O 1
ATOM 637 N N . GLU A 1 85 ? -1.891 3.060 -1.700 1.00 97.81 85 GLU A N 1
ATOM 638 C CA . GLU A 1 85 ? -1.858 4.087 -2.736 1.00 97.81 85 GLU A CA 1
ATOM 639 C C . GLU A 1 85 ? -0.442 4.268 -3.290 1.00 97.81 85 GLU A C 1
ATOM 641 O O . GLU A 1 85 ? -0.246 4.236 -4.506 1.00 97.81 85 GLU A O 1
ATOM 646 N N . LEU A 1 86 ? 0.560 4.367 -2.412 1.00 97.06 86 LEU A N 1
ATOM 647 C CA . LEU A 1 86 ? 1.959 4.458 -2.822 1.00 97.06 86 LEU A CA 1
ATOM 648 C C . LEU A 1 86 ? 2.397 3.240 -3.649 1.00 97.06 86 LEU A C 1
ATOM 650 O O . LEU A 1 86 ? 3.042 3.405 -4.684 1.00 97.06 86 LEU A O 1
ATOM 654 N N . CYS A 1 87 ? 2.025 2.025 -3.230 1.00 96.81 87 CYS A N 1
ATOM 655 C CA . CYS A 1 87 ? 2.334 0.809 -3.988 1.00 96.81 87 CYS A CA 1
ATOM 656 C C . CYS A 1 87 ? 1.693 0.841 -5.383 1.00 96.81 87 CYS A C 1
ATOM 658 O O . CYS A 1 87 ? 2.346 0.500 -6.366 1.00 96.81 87 CYS A O 1
ATOM 660 N N . LEU A 1 88 ? 0.433 1.267 -5.493 1.00 96.81 88 LEU A N 1
ATOM 661 C CA . LEU A 1 88 ? -0.266 1.338 -6.776 1.00 96.81 88 LEU A CA 1
ATOM 662 C C . LEU A 1 88 ? 0.337 2.389 -7.714 1.00 96.81 88 LEU A C 1
ATOM 664 O O . LEU A 1 88 ? 0.517 2.099 -8.897 1.00 96.81 88 LEU A O 1
ATOM 668 N N . ARG A 1 89 ? 0.683 3.576 -7.197 1.00 97.25 89 ARG A N 1
ATOM 669 C CA . ARG A 1 89 ? 1.364 4.616 -7.986 1.00 97.25 89 ARG A CA 1
ATOM 670 C C . ARG A 1 89 ? 2.708 4.111 -8.506 1.00 97.25 89 ARG A C 1
ATOM 672 O O . ARG A 1 89 ? 2.937 4.152 -9.711 1.00 97.25 89 ARG A O 1
ATOM 679 N N . LEU A 1 90 ? 3.523 3.513 -7.635 1.00 94.81 90 LEU A N 1
ATOM 680 C CA . LEU A 1 90 ? 4.824 2.984 -8.037 1.00 94.81 90 LEU A CA 1
ATOM 681 C C . LEU A 1 90 ? 4.697 1.843 -9.056 1.00 94.81 90 LEU A C 1
ATOM 683 O O . LEU A 1 90 ? 5.431 1.812 -10.036 1.00 94.81 90 LEU A O 1
ATOM 687 N N . ALA A 1 91 ? 3.743 0.925 -8.871 1.00 94.56 91 AL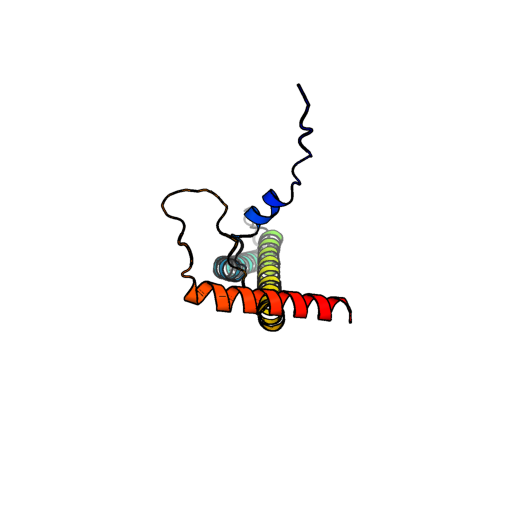A A N 1
ATOM 688 C CA . ALA A 1 91 ? 3.489 -0.143 -9.839 1.00 94.56 91 ALA A CA 1
ATOM 689 C C . ALA A 1 91 ? 3.111 0.415 -11.221 1.00 94.56 91 ALA A C 1
ATOM 691 O O . ALA A 1 91 ? 3.554 -0.110 -12.244 1.00 94.56 91 ALA A O 1
ATOM 692 N N . HIS A 1 92 ? 2.315 1.487 -11.256 1.00 95.50 92 HIS A N 1
ATOM 693 C CA . HIS A 1 92 ? 1.965 2.170 -12.496 1.00 95.50 92 HIS A CA 1
ATOM 694 C C . HIS A 1 92 ? 3.181 2.843 -13.146 1.00 95.50 92 HIS A C 1
ATOM 696 O O . HIS A 1 92 ? 3.380 2.698 -14.350 1.00 95.50 92 HIS A O 1
ATOM 702 N N . GLU A 1 93 ? 4.021 3.522 -12.366 1.00 94.31 93 GLU A N 1
ATOM 703 C CA . GLU A 1 93 ? 5.262 4.130 -12.859 1.00 94.31 93 GLU A CA 1
ATOM 704 C C . GLU A 1 93 ? 6.227 3.080 -13.421 1.00 94.31 93 GLU A C 1
ATOM 706 O O . GLU A 1 93 ? 6.731 3.257 -14.528 1.00 94.31 93 GLU A O 1
ATOM 711 N N . CYS A 1 94 ? 6.421 1.949 -12.733 1.00 90.56 94 CYS A N 1
ATOM 712 C CA . CYS A 1 94 ? 7.233 0.837 -13.236 1.00 90.56 94 CYS A CA 1
ATOM 713 C C . CYS A 1 94 ? 6.680 0.267 -14.550 1.00 90.56 94 CYS A C 1
ATOM 715 O O . CYS A 1 94 ? 7.448 -0.054 -15.458 1.00 90.56 94 CYS A O 1
ATOM 717 N N . LEU A 1 95 ? 5.353 0.155 -14.680 1.00 90.06 95 LEU A N 1
ATOM 718 C CA . LEU A 1 95 ? 4.721 -0.290 -15.921 1.00 90.06 95 LEU A CA 1
ATOM 719 C C . LEU A 1 95 ? 4.969 0.708 -17.060 1.00 90.06 95 LEU A C 1
ATOM 721 O O . LEU A 1 95 ? 5.404 0.297 -18.136 1.00 90.06 95 LEU A O 1
ATOM 725 N N . SER A 1 96 ? 4.745 2.000 -16.824 1.00 91.69 96 SER A N 1
ATOM 726 C CA . SER A 1 96 ? 5.015 3.061 -17.804 1.00 91.69 96 SER A CA 1
ATOM 727 C C . SER A 1 96 ? 6.486 3.068 -18.222 1.00 91.69 96 SER A C 1
ATOM 729 O O . SER A 1 96 ? 6.793 3.029 -19.412 1.00 91.69 96 SER A O 1
ATOM 731 N N . GLN A 1 97 ? 7.397 2.965 -17.252 1.00 88.50 97 GLN A N 1
ATOM 732 C CA . GLN A 1 97 ? 8.830 2.854 -17.501 1.00 88.50 97 GLN A CA 1
ATOM 733 C C . GLN A 1 97 ? 9.178 1.609 -18.330 1.00 88.50 97 GLN A C 1
ATOM 735 O O . GLN A 1 97 ? 10.058 1.678 -19.185 1.00 88.50 97 GLN A O 1
ATOM 740 N N . SER A 1 98 ? 8.493 0.478 -18.125 1.00 83.44 98 SER A N 1
ATOM 741 C CA . SER A 1 98 ? 8.709 -0.730 -18.932 1.00 83.44 98 SER A CA 1
ATOM 742 C C . SER A 1 98 ? 8.297 -0.540 -20.397 1.00 83.44 98 SER A C 1
ATOM 744 O O . SER A 1 98 ? 9.008 -1.000 -21.292 1.00 83.44 98 SER A O 1
ATOM 746 N N . PHE A 1 99 ? 7.204 0.187 -20.660 1.00 85.88 99 PHE A N 1
ATOM 747 C CA . PHE A 1 99 ? 6.773 0.519 -22.020 1.00 85.88 99 PHE A CA 1
ATOM 748 C C . PHE A 1 99 ? 7.748 1.476 -22.701 1.00 85.88 99 PHE A C 1
ATOM 750 O O . PHE A 1 99 ? 8.154 1.229 -23.838 1.00 85.88 99 PHE A O 1
ATOM 757 N N . ASP A 1 100 ? 8.163 2.529 -21.998 1.00 81.44 100 ASP A N 1
ATOM 758 C CA . ASP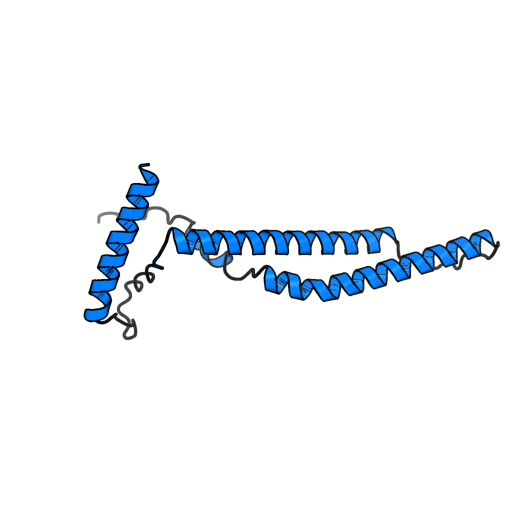 A 1 100 ? 9.137 3.490 -22.512 1.00 81.44 100 ASP A CA 1
ATOM 759 C C . ASP A 1 100 ? 10.488 2.816 -22.764 1.00 81.44 100 ASP A C 1
ATOM 761 O O . ASP A 1 100 ? 11.094 3.004 -23.820 1.00 81.44 100 ASP A O 1
ATOM 765 N N . SER A 1 101 ? 10.929 1.947 -21.851 1.00 78.94 101 SER A N 1
ATOM 766 C CA . SER A 1 101 ? 12.139 1.145 -22.025 1.00 78.94 101 SER A CA 1
ATOM 767 C C . SER A 1 101 ? 12.036 0.223 -23.240 1.00 78.94 101 SER A C 1
ATOM 769 O O . SER A 1 101 ? 12.962 0.198 -24.042 1.00 78.94 101 SER A O 1
ATOM 771 N N . ALA A 1 102 ? 10.917 -0.476 -23.445 1.00 76.94 102 ALA A N 1
ATOM 772 C CA . ALA A 1 102 ? 10.734 -1.329 -24.621 1.00 76.94 102 ALA A CA 1
ATOM 773 C C . ALA A 1 102 ? 10.724 -0.529 -25.936 1.00 76.94 102 ALA A C 1
ATOM 775 O O . ALA A 1 102 ? 11.209 -1.008 -26.962 1.00 76.94 102 ALA A O 1
ATOM 776 N N . LYS A 1 103 ? 10.188 0.696 -25.908 1.00 78.00 103 LYS A N 1
ATOM 777 C CA . LYS A 1 103 ? 10.115 1.586 -27.071 1.00 78.00 103 LYS A CA 1
ATOM 778 C C . LYS A 1 103 ? 11.464 2.219 -27.419 1.00 78.00 103 LYS A C 1
ATOM 780 O O . LYS A 1 103 ? 11.764 2.383 -28.599 1.00 78.00 103 LYS A O 1
ATOM 785 N N . HIS A 1 104 ? 12.253 2.590 -26.413 1.00 72.38 104 HIS A N 1
ATOM 786 C CA . HIS A 1 104 ? 13.456 3.411 -26.585 1.00 72.38 104 HIS A CA 1
ATOM 787 C C . HIS A 1 104 ? 14.775 2.658 -26.339 1.00 72.38 104 HIS A C 1
ATOM 789 O O . HIS A 1 104 ? 15.833 3.154 -26.717 1.00 72.38 104 HIS A O 1
ATOM 795 N N . ALA A 1 105 ? 14.738 1.456 -25.759 1.00 65.88 105 ALA A N 1
ATOM 796 C CA . ALA A 1 105 ? 15.909 0.624 -25.476 1.00 65.88 105 ALA A CA 1
ATOM 797 C C . ALA A 1 105 ? 15.663 -0.840 -25.908 1.00 65.88 105 ALA A C 1
ATOM 799 O O . ALA A 1 105 ? 15.415 -1.707 -25.069 1.00 65.88 105 ALA A O 1
ATOM 800 N N . PRO A 1 106 ? 15.763 -1.158 -27.215 1.00 56.16 106 PRO A N 1
ATOM 801 C CA . PRO A 1 106 ? 15.347 -2.457 -27.758 1.00 56.16 106 PRO A CA 1
ATOM 802 C C . PRO A 1 106 ? 16.234 -3.647 -27.357 1.00 56.16 106 PRO A C 1
ATOM 804 O O . PRO A 1 106 ? 15.950 -4.781 -27.737 1.00 56.16 106 PRO A O 1
ATOM 807 N N . ALA A 1 107 ? 17.330 -3.424 -26.632 1.00 56.78 107 ALA A N 1
ATOM 808 C CA . ALA A 1 107 ? 18.253 -4.483 -26.262 1.00 56.78 107 ALA A CA 1
ATOM 809 C C . ALA A 1 107 ? 18.814 -4.254 -24.859 1.00 56.78 107 ALA A C 1
ATOM 811 O O . ALA A 1 107 ? 19.602 -3.335 -24.629 1.00 56.78 107 ALA A O 1
ATOM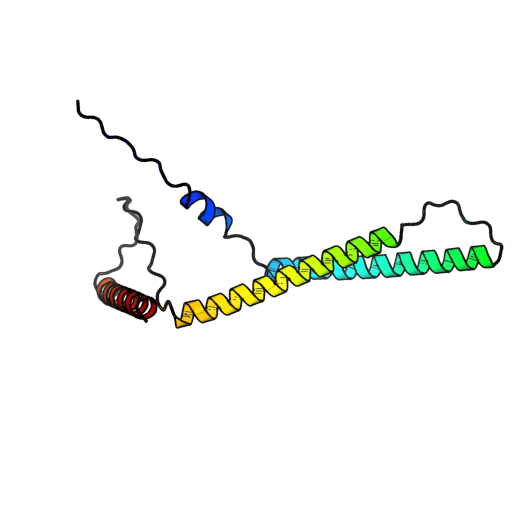 812 N N . LEU A 1 108 ? 18.475 -5.159 -23.939 1.00 54.09 108 LEU A N 1
ATOM 813 C CA . LEU A 1 108 ? 19.328 -5.438 -22.793 1.00 54.09 108 LEU A CA 1
ATOM 814 C C . LEU A 1 108 ? 20.671 -5.890 -23.358 1.00 54.09 108 LEU A C 1
ATOM 816 O O . LEU A 1 108 ? 20.795 -7.003 -23.867 1.00 54.09 108 LEU A O 1
ATOM 820 N N . VAL A 1 109 ? 21.666 -5.007 -23.317 1.00 50.00 109 VAL A N 1
ATOM 821 C CA . VAL A 1 109 ? 23.063 -5.395 -23.494 1.00 50.00 109 VAL A CA 1
ATOM 822 C C . VAL A 1 109 ? 23.305 -6.472 -22.437 1.00 50.00 109 VAL A C 1
ATOM 824 O O . VAL A 1 109 ? 23.203 -6.150 -21.250 1.00 50.00 109 VAL A O 1
ATOM 827 N N . PRO A 1 110 ? 23.570 -7.742 -22.805 1.00 49.03 110 PRO A N 1
ATOM 828 C CA . PRO A 1 110 ? 24.018 -8.711 -21.822 1.00 49.03 110 PRO A CA 1
ATOM 829 C C . PRO A 1 110 ? 25.234 -8.078 -21.166 1.00 49.03 110 PRO A C 1
ATOM 831 O O . PRO A 1 110 ? 26.163 -7.687 -21.882 1.00 49.03 110 PRO A O 1
ATOM 834 N N . ALA A 1 111 ? 25.185 -7.873 -19.846 1.00 48.09 111 ALA A N 1
ATOM 835 C CA . ALA A 1 111 ? 26.325 -7.346 -19.117 1.00 48.09 111 ALA A CA 1
ATOM 836 C C . ALA A 1 111 ? 27.525 -8.174 -19.566 1.00 48.09 111 ALA A C 1
ATOM 838 O O . ALA A 1 111 ? 27.478 -9.403 -19.464 1.00 48.09 111 ALA A O 1
ATOM 839 N N . ALA A 1 112 ? 28.519 -7.512 -20.174 1.00 45.53 112 ALA A N 1
ATOM 840 C CA . ALA A 1 112 ? 29.698 -8.195 -20.677 1.00 45.53 112 ALA A CA 1
ATOM 841 C C . ALA A 1 112 ? 30.153 -9.146 -19.567 1.00 45.53 112 ALA A C 1
ATOM 843 O O . ALA A 1 112 ? 30.246 -8.679 -18.422 1.00 45.53 112 ALA A O 1
ATOM 844 N N . PRO A 1 113 ? 30.332 -10.453 -19.848 1.00 43.03 113 PRO A N 1
ATOM 845 C CA . PRO A 1 113 ? 30.784 -11.374 -18.825 1.00 43.03 113 PRO A CA 1
ATOM 846 C C . PRO A 1 113 ? 32.013 -10.718 -18.220 1.00 43.03 113 PRO A C 1
ATOM 848 O O . PRO A 1 113 ? 32.948 -10.370 -18.949 1.00 43.03 113 PRO A O 1
ATOM 851 N N . LYS A 1 114 ? 31.937 -10.411 -16.917 1.00 44.81 114 LYS A N 1
ATOM 852 C CA . LYS A 1 114 ? 33.072 -9.865 -16.180 1.00 44.81 114 LYS A CA 1
ATOM 853 C C . LYS A 1 114 ? 34.262 -10.701 -16.609 1.00 44.81 114 LYS A C 1
ATOM 855 O O . LYS A 1 114 ? 34.176 -11.927 -16.571 1.00 44.81 114 LYS A O 1
ATOM 860 N N . GLY A 1 115 ? 35.299 -10.039 -17.109 1.00 46.44 115 GLY A N 1
ATOM 861 C CA . GLY A 1 115 ? 36.534 -10.695 -17.486 1.00 46.44 115 GLY A CA 1
ATOM 862 C C . GLY A 1 115 ? 37.127 -11.367 -16.257 1.00 46.44 115 GLY A C 1
ATOM 863 O O . GLY A 1 115 ? 37.949 -10.785 -15.568 1.00 46.44 115 GLY A O 1
ATOM 864 N N . GLU A 1 116 ? 36.690 -12.582 -15.978 1.00 37.66 116 GLU A N 1
ATOM 865 C CA . GLU A 1 116 ? 37.341 -13.523 -15.097 1.00 37.66 116 GLU A CA 1
ATOM 866 C C . GLU A 1 116 ? 37.429 -14.809 -15.899 1.00 37.66 116 GLU A C 1
ATOM 868 O O . GLU A 1 116 ? 36.425 -15.436 -16.237 1.00 37.66 116 GLU A O 1
ATOM 873 N N . GLY A 1 117 ? 38.659 -15.149 -16.276 1.00 40.62 117 GLY A N 1
ATOM 874 C CA . GLY A 1 117 ? 39.016 -16.401 -16.925 1.00 40.62 117 GLY A CA 1
ATOM 875 C C . GLY A 1 117 ? 38.796 -17.588 -15.990 1.00 40.62 117 GLY A C 1
ATOM 876 O O . GLY A 1 117 ? 39.754 -18.220 -15.556 1.00 40.62 117 GLY A O 1
ATOM 877 N N . GLY A 1 118 ? 37.536 -17.872 -15.671 1.00 36.31 118 GLY A N 1
ATOM 878 C CA . GLY A 1 118 ? 37.082 -19.090 -15.022 1.00 36.31 118 GLY A CA 1
ATOM 879 C C . GLY A 1 118 ? 36.456 -20.036 -16.057 1.00 36.31 118 GLY A C 1
ATOM 880 O O . GLY A 1 118 ? 35.710 -19.578 -16.929 1.00 36.31 118 GLY A O 1
ATOM 881 N N . PRO A 1 119 ? 36.730 -21.350 -15.990 1.00 36.53 119 PRO A N 1
ATOM 882 C CA . PRO A 1 119 ? 36.144 -22.331 -16.896 1.00 36.53 119 PRO A CA 1
ATOM 883 C C . PRO A 1 119 ? 34.647 -22.463 -16.579 1.00 36.53 119 PRO A C 1
ATOM 885 O O . PRO A 1 119 ? 34.261 -23.170 -15.654 1.00 36.53 119 PRO A O 1
ATOM 888 N N . GLY A 1 120 ? 3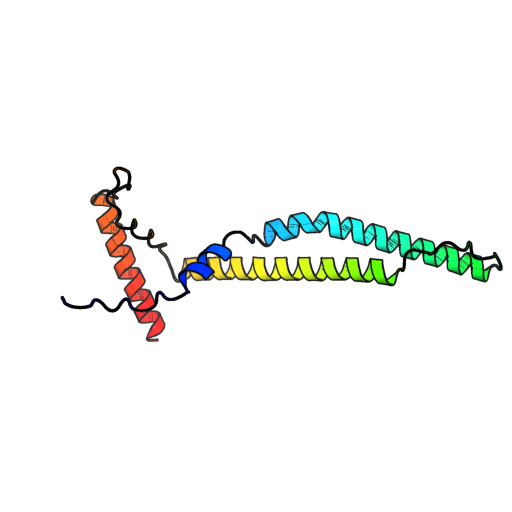3.804 -21.728 -17.305 1.00 43.25 120 GLY A N 1
ATOM 889 C CA . GLY A 1 120 ? 32.353 -21.715 -17.086 1.00 43.25 120 GLY A CA 1
ATOM 890 C C . GLY A 1 120 ? 31.620 -20.475 -17.601 1.00 43.25 120 GLY A C 1
ATOM 891 O O . GLY A 1 120 ? 30.395 -20.477 -17.623 1.00 43.25 120 GLY A O 1
ATOM 892 N N . GLY A 1 121 ? 32.328 -19.428 -18.042 1.00 45.94 121 GLY A N 1
ATOM 893 C CA . GLY A 1 121 ? 31.695 -18.302 -18.730 1.00 45.94 121 GLY A CA 1
ATOM 894 C C . GLY A 1 121 ? 31.157 -18.738 -20.092 1.00 45.94 121 GLY A C 1
ATOM 895 O O . GLY A 1 121 ? 31.949 -19.011 -20.997 1.00 45.94 121 GLY A O 1
ATOM 896 N N . GLU A 1 122 ? 29.831 -18.820 -20.237 1.00 51.22 122 GLU A N 1
ATOM 897 C CA . GLU A 1 122 ? 29.152 -19.124 -21.501 1.00 51.22 122 GLU A CA 1
ATOM 898 C C . GLU A 1 122 ? 29.561 -18.104 -22.571 1.00 51.22 122 GLU A C 1
ATOM 900 O O . GLU A 1 122 ? 29.022 -17.004 -22.689 1.00 51.22 122 GLU A O 1
ATOM 905 N N . THR A 1 123 ? 30.588 -18.458 -23.340 1.00 59.97 123 THR A N 1
ATOM 906 C CA . THR A 1 123 ? 31.072 -17.643 -24.446 1.00 59.97 123 THR A CA 1
ATOM 907 C C . THR A 1 123 ? 30.045 -17.762 -25.559 1.00 59.97 123 THR A C 1
ATOM 909 O O . THR A 1 123 ? 29.873 -18.843 -26.125 1.00 59.97 123 THR A O 1
ATOM 912 N N . LEU A 1 124 ? 29.338 -16.667 -25.856 1.00 62.75 124 LEU A N 1
ATOM 913 C CA . LEU A 1 124 ? 28.358 -16.655 -26.939 1.00 62.75 124 LEU A CA 1
ATOM 914 C C . LEU A 1 124 ? 29.030 -17.122 -28.244 1.00 62.75 124 LEU A C 1
ATOM 916 O O . LEU A 1 124 ? 30.087 -16.593 -28.606 1.00 62.75 124 LEU A O 1
ATOM 920 N N . PRO A 1 125 ? 28.439 -18.078 -28.982 1.00 78.12 125 PRO A N 1
ATOM 921 C CA . PRO A 1 125 ? 29.007 -18.523 -30.244 1.00 78.12 125 PRO A CA 1
ATOM 922 C C . PRO A 1 125 ? 29.060 -17.357 -31.236 1.00 78.12 125 PRO A C 1
ATOM 924 O O . PRO A 1 125 ? 28.170 -16.505 -31.274 1.00 78.12 125 PRO A O 1
ATOM 927 N N . TYR A 1 126 ? 30.095 -17.330 -32.080 1.00 70.19 126 TYR A N 1
ATOM 928 C CA . TYR A 1 126 ? 30.356 -16.224 -33.012 1.00 70.19 126 TYR A CA 1
ATOM 929 C C . TYR A 1 126 ? 29.158 -15.894 -33.924 1.00 70.19 126 TYR A C 1
ATOM 931 O O . TYR A 1 126 ? 28.906 -14.734 -34.253 1.00 70.19 126 TYR A O 1
ATOM 939 N N . THR A 1 127 ? 28.367 -16.913 -34.271 1.00 75.81 127 THR A N 1
ATOM 940 C CA . THR A 1 127 ? 27.126 -16.788 -35.048 1.00 75.81 127 THR A CA 1
ATOM 941 C C . THR A 1 127 ? 26.052 -15.949 -34.351 1.00 75.81 127 THR A C 1
ATOM 943 O O . THR A 1 127 ? 25.282 -15.278 -35.031 1.00 75.81 127 THR A O 1
ATOM 946 N N . GLN A 1 128 ? 26.016 -15.944 -33.017 1.00 74.69 128 GLN A N 1
ATOM 947 C CA . GLN A 1 128 ? 25.109 -15.127 -32.203 1.00 74.69 128 GLN A CA 1
ATOM 948 C C . GLN A 1 128 ? 25.736 -13.779 -31.810 1.00 74.69 128 GLN A C 1
ATOM 950 O O . GLN A 1 128 ? 25.025 -12.791 -31.629 1.00 74.69 128 GLN A O 1
ATOM 955 N N . TYR A 1 129 ? 27.068 -13.708 -31.747 1.00 76.00 129 TYR A N 1
ATOM 956 C CA . TYR A 1 129 ? 27.808 -12.489 -31.415 1.00 76.00 129 TYR A CA 1
ATOM 957 C C . TYR A 1 129 ? 27.679 -11.393 -32.486 1.00 76.00 129 TYR A C 1
ATOM 959 O O . TYR A 1 129 ? 27.431 -10.232 -32.170 1.00 76.00 129 TYR A O 1
ATOM 967 N N . LEU A 1 130 ? 27.802 -11.750 -33.769 1.00 79.81 130 LEU A N 1
ATOM 968 C CA . LEU A 1 130 ? 27.717 -10.793 -34.883 1.00 79.81 130 LEU A CA 1
ATOM 969 C C . LEU A 1 130 ? 26.378 -10.023 -34.934 1.00 79.81 130 LEU A C 1
ATOM 971 O O . LEU A 1 130 ? 26.409 -8.793 -35.030 1.00 79.81 130 LEU A O 1
ATOM 975 N N . PRO A 1 131 ? 25.208 -10.691 -34.870 1.00 79.88 131 PRO A N 1
ATOM 976 C CA . PRO A 1 131 ? 23.914 -10.016 -34.760 1.00 79.88 131 PRO A CA 1
ATOM 977 C C . PRO A 1 131 ? 23.801 -9.125 -33.517 1.00 79.88 131 PRO A C 1
ATOM 979 O O . PRO A 1 131 ? 23.299 -8.007 -33.620 1.00 79.88 131 PRO A O 1
ATOM 982 N N . LEU A 1 132 ? 24.316 -9.585 -32.370 1.00 77.19 132 LEU A N 1
ATOM 983 C CA . LEU A 1 132 ? 24.285 -8.841 -31.110 1.00 77.19 132 LEU A CA 1
ATOM 984 C C . LEU A 1 132 ? 25.074 -7.527 -31.197 1.00 77.19 132 LEU A C 1
ATOM 986 O O . LEU A 1 132 ? 24.545 -6.474 -30.849 1.00 77.19 132 LEU A O 1
ATOM 990 N N . ILE A 1 133 ? 26.306 -7.564 -31.712 1.00 78.44 133 ILE A N 1
ATOM 991 C CA . ILE A 1 133 ? 27.132 -6.359 -31.888 1.00 78.44 133 ILE A CA 1
ATOM 992 C C . ILE A 1 133 ? 26.471 -5.370 -32.852 1.00 78.44 133 ILE A C 1
ATOM 994 O O . ILE A 1 133 ? 26.454 -4.170 -32.586 1.00 78.44 133 ILE A O 1
ATOM 998 N N . LYS A 1 134 ? 25.871 -5.851 -33.949 1.00 81.94 134 LYS A N 1
ATOM 999 C CA . LYS A 1 134 ? 25.130 -4.981 -34.877 1.00 81.94 134 LYS A CA 1
ATOM 1000 C C . LYS A 1 134 ? 23.943 -4.297 -34.193 1.00 81.94 134 LYS A C 1
ATOM 1002 O O . LYS A 1 134 ? 23.748 -3.102 -34.400 1.00 81.94 134 LYS A O 1
ATOM 1007 N N . ALA A 1 135 ? 23.194 -5.027 -33.365 1.00 78.88 135 ALA A N 1
ATOM 1008 C CA . ALA A 1 135 ? 22.083 -4.473 -32.593 1.00 78.88 135 ALA A CA 1
ATOM 1009 C C . ALA A 1 135 ? 22.553 -3.444 -31.547 1.00 78.88 135 ALA A C 1
ATOM 1011 O O . ALA A 1 135 ? 21.935 -2.393 -31.413 1.00 78.88 135 ALA A O 1
ATOM 1012 N N . GLN A 1 136 ? 23.675 -3.693 -30.862 1.00 77.31 136 GLN A N 1
ATOM 1013 C CA . GLN A 1 136 ? 24.264 -2.749 -29.901 1.00 77.31 136 GLN A CA 1
ATOM 1014 C C . GLN A 1 136 ? 24.739 -1.452 -30.568 1.00 77.31 136 GLN A C 1
ATOM 1016 O O . GLN A 1 136 ? 24.471 -0.369 -30.055 1.00 77.31 136 GLN A O 1
ATOM 1021 N N . ILE A 1 137 ? 25.411 -1.548 -31.722 1.00 82.00 137 ILE A N 1
ATOM 1022 C CA . ILE A 1 137 ? 25.853 -0.374 -32.492 1.00 82.00 137 ILE A CA 1
ATOM 1023 C C . ILE A 1 137 ? 24.647 0.443 -32.968 1.00 82.00 137 ILE A C 1
ATOM 1025 O O . ILE A 1 137 ? 24.660 1.668 -32.855 1.00 82.00 137 ILE A O 1
ATOM 1029 N N . ALA A 1 138 ? 23.606 -0.221 -33.482 1.00 81.12 138 ALA A N 1
ATOM 1030 C CA . ALA A 1 138 ? 22.373 0.443 -33.899 1.00 81.12 138 ALA A CA 1
ATOM 1031 C C . ALA A 1 138 ? 21.692 1.153 -32.718 1.00 81.12 138 ALA A C 1
ATOM 1033 O O . ALA A 1 138 ? 21.444 2.351 -32.801 1.00 81.12 138 ALA A O 1
ATOM 1034 N N . GLY A 1 139 ? 21.519 0.463 -31.585 1.00 76.94 139 GLY A N 1
ATOM 1035 C CA . GLY A 1 139 ? 20.940 1.056 -30.378 1.00 76.94 139 GLY A CA 1
ATOM 1036 C C . GLY A 1 139 ? 21.740 2.250 -29.845 1.00 76.94 139 GLY A C 1
ATOM 1037 O O . GLY A 1 139 ? 21.157 3.270 -29.495 1.00 76.94 139 GLY A O 1
ATOM 1038 N N . ALA A 1 140 ? 23.077 2.179 -29.843 1.00 79.31 140 ALA A N 1
ATOM 1039 C CA . ALA A 1 140 ? 23.928 3.303 -29.440 1.00 79.31 140 ALA A CA 1
ATOM 1040 C C . ALA A 1 140 ? 23.769 4.522 -30.364 1.00 79.31 140 ALA A C 1
ATOM 1042 O O . ALA A 1 140 ? 23.778 5.662 -29.897 1.00 79.31 140 ALA A O 1
ATOM 1043 N N . LYS A 1 141 ? 23.600 4.289 -31.671 1.00 83.00 141 LYS A N 1
ATOM 1044 C CA . LYS A 1 141 ? 23.340 5.347 -32.653 1.00 83.00 141 LYS A CA 1
ATOM 1045 C C . LYS A 1 141 ? 21.963 5.983 -32.446 1.00 83.00 141 LYS A C 1
ATOM 1047 O O . LYS A 1 141 ? 21.858 7.203 -32.514 1.00 83.00 141 LYS A O 1
ATOM 1052 N N . ASP A 1 142 ? 20.938 5.183 -32.169 1.00 80.44 142 ASP A N 1
ATOM 1053 C CA . ASP A 1 142 ? 19.582 5.683 -31.923 1.00 80.44 142 ASP A CA 1
ATOM 1054 C C . ASP A 1 142 ? 19.528 6.551 -30.657 1.00 80.44 142 ASP A C 1
ATOM 1056 O O . ASP A 1 142 ? 18.960 7.642 -30.686 1.00 80.44 142 ASP A O 1
ATOM 1060 N N . ILE A 1 143 ? 20.213 6.134 -29.583 1.00 78.19 143 ILE A N 1
ATOM 1061 C CA . ILE A 1 143 ? 20.376 6.940 -28.360 1.00 78.19 143 ILE A CA 1
ATOM 1062 C C . ILE A 1 143 ? 21.115 8.249 -28.662 1.00 78.19 143 ILE A C 1
ATOM 1064 O O . ILE A 1 143 ? 20.696 9.312 -28.213 1.00 78.19 143 ILE A O 1
ATOM 1068 N N . HIS A 1 144 ? 22.211 8.190 -29.425 1.00 84.19 144 HIS A N 1
ATOM 1069 C CA . HIS A 1 144 ? 22.976 9.379 -29.804 1.00 84.19 144 HIS A CA 1
ATOM 1070 C C . HIS A 1 144 ? 22.130 10.388 -30.590 1.00 84.19 144 HIS A C 1
ATOM 1072 O O . HIS A 1 144 ? 22.202 11.581 -30.311 1.00 84.19 144 HIS A O 1
ATOM 1078 N N . ASN A 1 145 ? 21.306 9.912 -31.527 1.00 84.62 145 ASN A N 1
ATOM 1079 C CA . ASN A 1 145 ? 20.402 10.764 -32.297 1.00 84.62 145 ASN A CA 1
ATOM 1080 C C . ASN A 1 145 ? 19.319 11.392 -31.406 1.00 84.62 145 ASN A C 1
ATOM 1082 O O . ASN A 1 145 ? 19.118 12.598 -31.474 1.00 84.62 145 ASN A O 1
ATOM 1086 N N . ALA A 1 146 ? 18.683 10.606 -30.530 1.00 79.00 146 ALA A N 1
ATOM 1087 C CA . ALA A 1 146 ? 17.632 11.092 -29.631 1.00 79.00 146 ALA A CA 1
ATOM 1088 C C . ALA A 1 146 ? 18.122 12.119 -28.591 1.00 79.00 146 ALA A C 1
ATOM 1090 O O . ALA A 1 146 ? 17.316 12.867 -28.054 1.00 79.00 146 ALA A O 1
ATOM 1091 N N . LEU A 1 147 ? 19.423 12.133 -28.273 1.00 80.69 147 LEU A N 1
ATOM 1092 C CA . LEU A 1 147 ? 20.045 13.113 -27.371 1.00 80.69 147 LEU A CA 1
ATOM 1093 C C . LEU A 1 147 ? 20.529 14.387 -28.086 1.00 80.69 147 LEU A C 1
ATOM 1095 O O . LEU A 1 147 ? 20.915 15.343 -27.412 1.00 80.69 147 LEU A O 1
ATOM 1099 N N . LEU A 1 148 ? 20.602 14.367 -29.419 1.00 87.00 148 LEU A N 1
ATOM 1100 C CA . LEU A 1 148 ? 21.042 15.495 -30.246 1.00 87.00 148 LEU A CA 1
ATOM 1101 C C . LEU A 1 148 ? 19.882 16.259 -30.901 1.00 87.00 148 LEU A C 1
ATOM 1103 O O . LEU A 1 148 ? 20.101 17.392 -31.334 1.00 87.00 148 LEU A O 1
ATOM 1107 N N . GLU A 1 149 ? 18.700 15.649 -30.998 1.00 57.88 149 GLU A N 1
ATOM 1108 C CA . GLU A 1 149 ? 17.425 16.346 -31.238 1.00 57.88 149 GLU A CA 1
ATOM 1109 C C . GLU A 1 149 ? 16.935 17.074 -29.978 1.00 57.88 149 GLU A C 1
ATOM 1111 O O . GLU A 1 149 ? 16.366 18.179 -30.144 1.00 57.88 149 GLU A O 1
#

Foldseek 3Di:
DDDDPDDDDDPVVVVVVVPPPDQLVVVLVVLVVVLVVLVVVLVVLVVVVVVQVVCVVVVHDRDPDPRDDSVVSVVSNVVSVVSNVVSVVVNVVVVVVVVVCVVLPVDDPPPPPPPDPDPPPPDPPPVVVVVSVVSVVVSVVSVVVVVVD

Secondary structure (DSSP, 8-state):
------PPPPTHHHHTTSSSS--HHHHHHHHHHHHHHHHHHHHHHHHHHHHHHHHHHTTPPPP---PPPHHHHHHHHHHHHHHHHHHHHHHHHHHHHHHHHHHH-----PPPP-S---TT-----HHHHHHHHHHHHHHHHHHHHHTT-

Organism: NCBI:txid181839

Sequence (149 aa):
PPGAAQGPALPAQAAAAQAQDFDPVQRFRLLLPQLKESLQTLMKVAAQNLVQNSSIDNGQKSADGALQRFDKSLEEFYALCDQLELCLRLAHECLSQSFDSAKHAPALVPAAPKGEGGPGGETLPYTQYLPLIKAQIAGAKDIHNALLE

pLDDT: mean 76.08, std 21.2, range [36.31, 98.5]